Protein AF-A0A1J5LX38-F1 (afdb_monomer_lite)

Sequence (121 aa):
MYSKDFERETVTTGDAALQQTAWSSASDQDRMDTEMAIQLRILLTPQFKKAKTWSELRSGLQVAGFYMKRSKGHMHIYDSASHVQICNCAFLGFPSKDLEERFKRVLPVRKPVRQLGGVQH

Foldseek 3Di:
DDDPDDPPPPPCPDDDPQPDDPQNVCLVVVNCDPVNLVVVLVLLVVLLVPDQAPVSSQVSQVVSQWGWDDDPNFIFIAGNRRRDTRGTVVSSVRGPVNVVVSNVVPDDPPPPPPPPDDDDD

pLDDT: mean 79.56, std 18.78, range [38.69, 97.19]

Secondary structure (DSSP, 8-state):
--------------S------HHHHHHHTT---HHHHHHHHHHHHHHHHH-SSHHHHHHHHHHTTEEEEEETTEEEEEETTT--EEEETTTTT--HHHHHHHHHTS---------------

Radius of gyration: 22.51 Å; chains: 1; bounding box: 96×33×46 Å

Structure (mmCIF, N/CA/C/O backbone):
data_AF-A0A1J5LX38-F1
#
_entry.id   AF-A0A1J5LX38-F1
#
loop_
_atom_site.group_PDB
_atom_site.id
_atom_site.type_symbol
_atom_site.label_atom_id
_atom_site.label_alt_id
_atom_site.label_comp_id
_atom_site.label_asym_id
_atom_site.label_entity_id
_atom_site.label_seq_id
_atom_site.pdbx_PDB_ins_code
_atom_site.Cartn_x
_atom_site.Cartn_y
_atom_site.Cartn_z
_atom_site.occupancy
_atom_site.B_iso_or_equiv
_atom_site.auth_seq_id
_atom_site.auth_comp_id
_atom_site.auth_asym_id
_atom_site.auth_atom_id
_atom_site.pdbx_PDB_model_num
ATOM 1 N N . MET A 1 1 ? 40.319 -24.881 -30.173 1.00 42.03 1 MET A N 1
ATOM 2 C CA . MET A 1 1 ? 39.650 -24.945 -28.858 1.00 42.03 1 MET A CA 1
ATOM 3 C C . MET A 1 1 ? 38.664 -23.795 -28.806 1.00 42.03 1 MET A C 1
ATOM 5 O O . MET A 1 1 ? 39.103 -22.656 -28.765 1.00 42.03 1 MET A O 1
ATOM 9 N N . TYR A 1 2 ? 37.371 -24.074 -28.953 1.00 40.81 2 TYR A N 1
ATOM 10 C CA . TYR A 1 2 ? 36.313 -23.060 -28.961 1.00 40.81 2 TYR A CA 1
ATOM 11 C C . TYR A 1 2 ? 35.513 -23.263 -27.671 1.00 40.81 2 TYR A C 1
ATOM 13 O O . TYR A 1 2 ? 34.886 -24.310 -27.516 1.00 40.81 2 TYR A O 1
ATOM 21 N N . SER A 1 3 ? 35.628 -22.333 -26.717 1.00 45.84 3 SER A N 1
ATOM 22 C CA . SER A 1 3 ? 34.859 -22.368 -25.468 1.00 45.84 3 SER A CA 1
ATOM 23 C C . SER A 1 3 ? 33.382 -22.225 -25.793 1.00 45.84 3 SER A C 1
ATOM 25 O O . SER A 1 3 ? 32.960 -21.228 -26.375 1.00 45.84 3 SER A O 1
ATOM 27 N N . LYS A 1 4 ? 32.617 -23.247 -25.425 1.00 52.28 4 LYS A N 1
ATOM 28 C CA . LYS A 1 4 ? 31.189 -23.369 -25.677 1.00 52.28 4 LYS A CA 1
ATOM 29 C C . LYS A 1 4 ? 30.464 -23.355 -24.338 1.00 52.28 4 LYS A C 1
ATOM 31 O O . LYS A 1 4 ? 29.811 -24.324 -24.006 1.00 52.28 4 LYS A O 1
ATOM 36 N N . ASP A 1 5 ? 30.613 -22.286 -23.560 1.00 53.22 5 ASP A N 1
ATOM 37 C CA . ASP A 1 5 ? 30.012 -22.210 -22.224 1.00 53.22 5 ASP A CA 1
ATOM 38 C C . ASP A 1 5 ? 29.726 -20.757 -21.822 1.00 53.22 5 ASP A C 1
ATOM 40 O O . ASP A 1 5 ? 30.414 -20.212 -20.966 1.00 53.22 5 ASP A O 1
ATOM 44 N N . PHE A 1 6 ? 28.732 -20.108 -22.440 1.00 44.53 6 PHE A N 1
ATOM 45 C CA . PHE A 1 6 ? 27.907 -19.114 -21.729 1.00 44.53 6 PHE A CA 1
ATOM 46 C C . PHE A 1 6 ? 26.618 -18.746 -22.480 1.00 44.53 6 PHE A C 1
A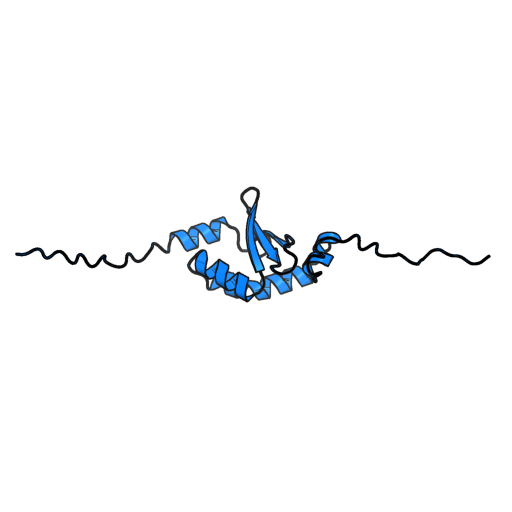TOM 48 O O . PHE A 1 6 ? 26.264 -17.576 -22.595 1.00 44.53 6 PHE A O 1
ATOM 55 N N . GLU A 1 7 ? 25.869 -19.726 -22.976 1.00 45.56 7 GLU A N 1
ATOM 56 C CA . GLU A 1 7 ? 24.435 -19.499 -23.157 1.00 45.56 7 GLU A CA 1
ATOM 57 C C . GLU A 1 7 ? 23.763 -20.034 -21.899 1.00 45.56 7 GLU A C 1
ATOM 59 O O . GLU A 1 7 ? 23.497 -21.224 -21.757 1.00 45.56 7 GLU A O 1
ATOM 64 N N . ARG A 1 8 ? 23.576 -19.145 -20.913 1.00 44.16 8 ARG A N 1
ATOM 65 C CA . ARG A 1 8 ? 22.678 -19.403 -19.786 1.00 44.16 8 ARG A CA 1
ATOM 66 C C . ARG A 1 8 ? 21.264 -19.400 -20.355 1.00 44.16 8 ARG A C 1
ATOM 68 O O . ARG A 1 8 ? 20.575 -18.386 -20.345 1.00 44.16 8 ARG A O 1
ATOM 75 N N . GLU A 1 9 ? 20.891 -20.547 -20.897 1.00 40.81 9 GLU A N 1
ATOM 76 C CA . GLU A 1 9 ? 19.559 -20.880 -21.359 1.00 40.81 9 GLU A CA 1
ATOM 77 C C . GLU A 1 9 ? 18.624 -20.775 -20.148 1.00 40.81 9 GLU A C 1
ATOM 79 O O . GLU A 1 9 ? 18.688 -21.561 -19.198 1.00 40.81 9 GLU A O 1
ATOM 84 N N . THR A 1 10 ? 17.808 -19.723 -20.109 1.00 45.91 10 THR A N 1
ATOM 85 C CA . THR A 1 10 ? 16.723 -19.615 -19.139 1.00 45.91 10 THR A CA 1
ATOM 86 C C . THR A 1 10 ? 15.672 -20.632 -19.548 1.00 45.91 10 THR A C 1
ATOM 88 O O . THR A 1 10 ? 14.822 -20.350 -20.389 1.00 45.91 10 THR A O 1
ATOM 91 N N . VAL A 1 11 ? 15.775 -21.832 -18.983 1.00 44.38 11 VAL A N 1
ATOM 92 C CA . VAL A 1 11 ? 14.780 -22.895 -19.111 1.00 44.38 11 VAL A CA 1
ATOM 93 C C . VAL A 1 11 ? 13.464 -22.388 -18.521 1.00 44.38 11 VAL A C 1
ATOM 95 O O . VAL A 1 11 ? 13.222 -22.461 -17.318 1.00 44.38 11 VAL A O 1
ATOM 98 N N . THR A 1 12 ? 12.610 -21.833 -19.373 1.00 53.09 12 THR A N 1
ATOM 99 C CA . THR A 1 12 ? 11.209 -21.544 -19.078 1.00 53.09 12 THR A CA 1
ATOM 100 C C . THR A 1 12 ? 10.404 -22.826 -19.260 1.00 53.09 12 THR A C 1
ATOM 102 O O . THR A 1 12 ? 9.723 -23.032 -20.262 1.00 53.09 12 THR A O 1
ATOM 105 N N . THR A 1 13 ? 10.486 -23.715 -18.269 1.00 52.31 13 THR A N 1
ATOM 106 C CA . THR A 1 13 ? 9.520 -24.810 -18.120 1.00 52.31 13 THR A CA 1
ATOM 107 C C . THR A 1 13 ? 8.173 -24.200 -17.744 1.00 52.31 13 THR A C 1
ATOM 109 O O . THR A 1 13 ? 8.021 -23.616 -16.671 1.00 52.31 13 THR A O 1
ATOM 112 N N . GLY A 1 14 ? 7.222 -24.279 -18.673 1.00 53.06 14 GLY A N 1
ATOM 113 C CA . GLY A 1 14 ? 5.878 -23.733 -18.537 1.00 53.06 14 GLY A CA 1
ATOM 114 C C . GLY A 1 14 ? 5.020 -24.468 -17.509 1.00 53.06 14 GLY A C 1
ATOM 115 O O . GLY A 1 14 ? 5.046 -25.690 -17.432 1.00 53.06 14 GLY A O 1
ATOM 116 N N . ASP A 1 15 ? 4.277 -23.696 -16.719 1.00 38.69 15 ASP A N 1
ATOM 117 C CA . ASP A 1 15 ? 2.809 -23.617 -16.715 1.00 38.69 15 ASP A CA 1
ATOM 118 C C . ASP A 1 15 ? 2.457 -22.432 -15.786 1.00 38.69 15 ASP A C 1
ATOM 120 O O . ASP A 1 15 ? 2.881 -22.405 -14.634 1.00 38.69 15 ASP A O 1
ATOM 124 N N . ALA A 1 16 ? 1.805 -21.388 -16.312 1.00 45.50 16 ALA A N 1
ATOM 125 C CA . ALA A 1 16 ? 1.622 -20.065 -15.684 1.00 45.50 16 ALA A CA 1
ATOM 126 C C . ALA A 1 16 ? 2.926 -19.294 -15.372 1.00 45.50 16 ALA A C 1
ATOM 128 O O . ALA A 1 16 ? 3.362 -19.188 -14.226 1.00 45.50 16 ALA A O 1
ATOM 129 N N . ALA A 1 17 ? 3.522 -18.659 -16.389 1.00 51.09 17 ALA A N 1
ATOM 130 C CA . ALA A 1 17 ? 4.493 -17.593 -16.151 1.00 51.09 17 ALA A CA 1
ATOM 131 C C . ALA A 1 17 ? 3.784 -16.441 -15.415 1.00 51.09 17 ALA A C 1
ATOM 133 O O . ALA A 1 17 ? 3.156 -15.589 -16.047 1.00 51.09 17 ALA A O 1
ATOM 134 N N . LEU A 1 18 ? 3.828 -16.451 -14.075 1.00 56.19 18 LEU A N 1
ATOM 135 C CA . LEU A 1 18 ? 3.488 -15.298 -13.242 1.00 56.19 18 LEU A CA 1
ATOM 136 C C . LEU A 1 18 ? 4.146 -14.079 -13.884 1.00 56.19 18 LEU A C 1
ATOM 138 O O . LEU A 1 18 ? 5.333 -14.132 -14.215 1.00 56.19 18 LEU A O 1
ATOM 142 N N . GLN A 1 19 ? 3.366 -13.026 -14.139 1.00 68.62 19 GLN A N 1
ATOM 143 C CA . GLN A 1 19 ? 3.873 -11.847 -14.833 1.00 68.62 19 GLN A CA 1
ATOM 144 C C . GLN A 1 19 ? 5.113 -11.350 -14.093 1.00 68.62 19 GLN A C 1
ATOM 146 O O . GLN A 1 19 ? 5.015 -10.942 -12.937 1.00 68.62 19 GLN A O 1
ATOM 151 N N . GLN A 1 20 ? 6.279 -11.441 -14.734 1.00 73.19 20 GLN A N 1
ATOM 152 C CA . GLN A 1 20 ? 7.523 -11.002 -14.120 1.00 73.19 20 GLN A CA 1
ATOM 153 C C . GLN A 1 20 ? 7.454 -9.484 -13.938 1.00 73.19 20 GLN A C 1
ATOM 155 O O . GLN A 1 20 ? 7.401 -8.731 -14.909 1.00 73.19 20 GLN A O 1
ATOM 160 N N . THR A 1 21 ? 7.427 -9.035 -12.688 1.00 83.88 21 THR A N 1
ATOM 161 C CA . THR A 1 21 ? 7.490 -7.622 -12.316 1.00 83.88 21 THR A CA 1
ATOM 162 C C . THR A 1 21 ? 8.833 -7.315 -11.664 1.00 83.88 21 THR A C 1
ATOM 164 O O . THR A 1 21 ? 9.597 -8.211 -11.300 1.00 83.88 21 THR A O 1
ATOM 167 N N . ALA A 1 22 ? 9.136 -6.030 -11.462 1.00 82.44 22 ALA A N 1
ATOM 168 C CA . ALA A 1 22 ? 10.295 -5.641 -10.658 1.00 82.44 22 ALA A CA 1
ATOM 169 C C . ALA A 1 22 ? 10.268 -6.301 -9.261 1.00 82.44 22 ALA A C 1
ATOM 171 O O . ALA A 1 22 ? 11.317 -6.655 -8.727 1.00 82.44 22 ALA A O 1
ATOM 172 N N . TRP A 1 23 ? 9.072 -6.538 -8.707 1.00 87.06 23 TRP A N 1
ATOM 173 C CA . TRP A 1 23 ? 8.885 -7.207 -7.421 1.00 87.06 23 TRP A CA 1
ATOM 174 C C . TRP A 1 23 ? 9.193 -8.701 -7.475 1.00 87.06 23 TRP A C 1
ATOM 176 O O . TRP A 1 23 ? 9.824 -9.200 -6.546 1.00 87.06 23 TRP A O 1
ATOM 186 N N . SER A 1 24 ? 8.799 -9.412 -8.539 1.00 79.75 24 SER A N 1
ATOM 187 C CA . SER A 1 24 ? 9.123 -10.839 -8.664 1.00 79.75 24 SER A CA 1
ATOM 188 C C . SER A 1 24 ? 10.623 -11.056 -8.808 1.00 79.75 24 SER A C 1
ATOM 190 O O . SER A 1 24 ? 11.198 -11.856 -8.080 1.00 79.75 24 SER A O 1
ATOM 192 N N . SER A 1 25 ? 11.281 -10.257 -9.650 1.00 79.69 25 SER A N 1
ATOM 193 C CA . SER A 1 25 ? 12.732 -10.326 -9.835 1.00 79.69 25 SER A CA 1
ATOM 194 C C . SER A 1 25 ? 13.500 -9.974 -8.557 1.00 79.69 25 SER A C 1
ATOM 196 O O . SER A 1 25 ? 14.500 -10.618 -8.247 1.00 79.69 25 SER A O 1
ATOM 198 N N . ALA A 1 26 ? 13.037 -8.974 -7.796 1.00 79.62 26 ALA A N 1
ATOM 199 C CA . ALA A 1 26 ? 13.648 -8.611 -6.518 1.00 79.62 26 ALA A CA 1
ATOM 200 C C . ALA A 1 26 ? 13.437 -9.690 -5.444 1.00 79.62 26 ALA A C 1
ATOM 202 O O . ALA A 1 26 ? 14.363 -9.973 -4.688 1.00 79.62 26 ALA A O 1
ATOM 203 N N . SER A 1 27 ? 12.255 -10.312 -5.394 1.00 80.00 27 SER A N 1
ATOM 204 C CA . SER A 1 27 ? 11.949 -11.407 -4.465 1.00 80.00 27 SER A CA 1
ATOM 205 C C . SER A 1 27 ? 12.790 -12.651 -4.756 1.00 80.00 27 SER A C 1
ATOM 207 O O . SER A 1 27 ? 13.374 -13.211 -3.833 1.00 80.00 27 SER A O 1
ATOM 209 N N . ASP A 1 28 ? 12.889 -13.070 -6.020 1.00 71.12 28 ASP A N 1
ATOM 210 C CA . ASP A 1 28 ? 13.639 -14.273 -6.418 1.00 71.12 28 ASP A CA 1
ATOM 211 C C . ASP A 1 28 ? 15.141 -14.151 -6.130 1.00 71.12 28 ASP A C 1
ATOM 213 O O . ASP A 1 28 ? 15.824 -15.145 -5.883 1.00 7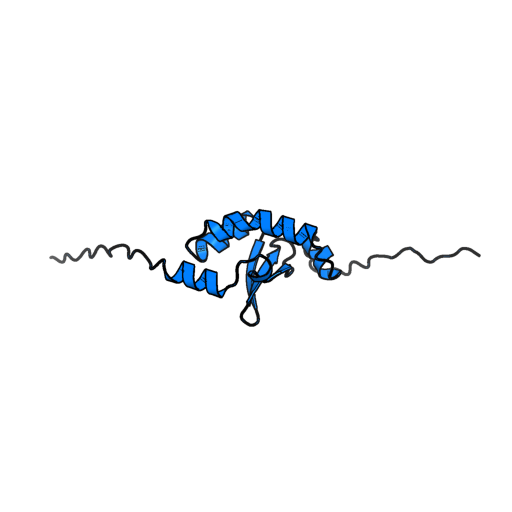1.12 28 ASP A O 1
ATOM 217 N N . GLN A 1 29 ? 15.664 -12.925 -6.158 1.00 72.19 29 GLN A N 1
ATOM 218 C CA . GLN A 1 29 ? 17.075 -12.638 -5.906 1.00 72.19 29 GLN A CA 1
ATOM 219 C C . GLN A 1 29 ? 17.363 -12.234 -4.450 1.00 72.19 29 GLN A C 1
ATOM 221 O O . GLN A 1 29 ? 18.526 -11.995 -4.132 1.00 72.19 29 GLN A O 1
ATOM 226 N N . ASP A 1 30 ? 16.340 -12.135 -3.590 1.00 73.62 30 ASP A N 1
ATOM 227 C CA . ASP A 1 30 ? 16.421 -11.560 -2.234 1.00 73.62 30 ASP A CA 1
ATOM 228 C C . ASP A 1 30 ? 17.063 -10.151 -2.218 1.00 73.62 30 ASP A C 1
ATOM 230 O O . ASP A 1 30 ? 17.905 -9.812 -1.389 1.00 73.62 30 ASP A O 1
ATOM 234 N N . ARG A 1 31 ? 16.704 -9.317 -3.206 1.00 76.69 31 ARG A N 1
ATOM 235 C CA . ARG A 1 31 ? 17.323 -8.009 -3.502 1.00 76.69 31 ARG A CA 1
ATOM 236 C C . ARG A 1 31 ? 16.404 -6.818 -3.260 1.00 76.69 31 ARG A C 1
ATOM 238 O O . ARG A 1 31 ? 16.444 -5.849 -4.013 1.00 76.69 31 ARG A O 1
ATOM 245 N N . MET A 1 32 ? 15.562 -6.848 -2.234 1.00 80.62 32 MET A N 1
ATOM 246 C CA . MET A 1 32 ? 14.812 -5.638 -1.892 1.00 80.62 32 MET A CA 1
ATOM 247 C C . MET A 1 32 ? 15.776 -4.572 -1.346 1.00 80.62 32 MET A C 1
ATOM 249 O O . MET A 1 32 ? 16.143 -4.599 -0.173 1.00 80.62 32 MET A O 1
ATOM 253 N N . ASP A 1 33 ? 16.209 -3.650 -2.207 1.00 83.94 33 ASP A N 1
ATOM 254 C CA . ASP A 1 33 ? 17.124 -2.580 -1.822 1.00 83.94 33 ASP A CA 1
ATOM 255 C C . ASP A 1 33 ? 16.404 -1.406 -1.131 1.00 83.94 33 ASP A C 1
ATOM 257 O O . ASP A 1 33 ? 15.172 -1.278 -1.119 1.00 83.94 33 ASP A O 1
ATOM 261 N N . THR A 1 34 ? 17.202 -0.537 -0.508 1.00 86.12 34 THR A N 1
ATOM 262 C CA . THR A 1 34 ? 16.711 0.630 0.232 1.00 86.12 34 THR A CA 1
ATOM 263 C C . THR A 1 34 ? 15.941 1.606 -0.661 1.00 86.12 34 THR A C 1
ATOM 265 O O . THR A 1 34 ? 14.975 2.213 -0.197 1.00 86.12 34 THR A O 1
ATOM 268 N N . GLU A 1 35 ? 16.328 1.766 -1.929 1.00 91.19 35 GLU A N 1
ATOM 269 C CA . GLU A 1 35 ? 15.659 2.676 -2.860 1.00 91.19 35 GLU A CA 1
ATOM 270 C C . GLU A 1 35 ? 14.261 2.156 -3.209 1.00 91.19 35 GLU A C 1
ATOM 272 O O . GLU A 1 35 ? 13.280 2.890 -3.061 1.00 91.19 35 GLU A O 1
ATOM 277 N N . MET A 1 36 ? 14.139 0.870 -3.551 1.00 91.25 36 MET A N 1
ATOM 278 C CA . MET A 1 36 ? 12.859 0.203 -3.798 1.00 91.25 36 MET A CA 1
ATOM 279 C C . MET A 1 36 ? 11.936 0.288 -2.579 1.00 91.25 36 MET A C 1
ATOM 281 O O . MET A 1 36 ? 10.742 0.578 -2.707 1.00 91.25 36 MET A O 1
ATOM 285 N N . ALA A 1 37 ? 12.480 0.082 -1.376 1.00 90.44 37 ALA A N 1
ATOM 286 C CA . ALA A 1 37 ? 11.729 0.217 -0.133 1.00 90.44 37 ALA A CA 1
ATOM 287 C C . ALA A 1 37 ? 11.204 1.649 0.080 1.00 90.44 37 ALA A C 1
ATOM 289 O O . ALA A 1 37 ? 10.044 1.838 0.463 1.00 90.44 37 ALA A O 1
ATOM 290 N N . ILE A 1 38 ? 12.032 2.664 -0.187 1.00 92.62 38 ILE A N 1
ATOM 291 C CA . ILE A 1 38 ? 11.646 4.077 -0.087 1.00 92.62 38 ILE A CA 1
ATOM 292 C C . ILE A 1 38 ? 10.565 4.413 -1.117 1.00 92.62 38 ILE A C 1
ATOM 294 O O . ILE A 1 38 ? 9.548 5.005 -0.750 1.00 92.62 38 ILE A O 1
ATOM 298 N N . GLN A 1 39 ? 10.738 4.003 -2.375 1.00 94.00 39 GLN A N 1
ATOM 299 C CA . GLN A 1 39 ? 9.761 4.231 -3.441 1.00 94.00 39 GLN A CA 1
ATOM 300 C C . GLN A 1 39 ? 8.408 3.594 -3.104 1.00 94.00 39 GLN A C 1
ATOM 302 O O . GLN A 1 39 ? 7.372 4.263 -3.174 1.00 94.00 39 GLN A O 1
ATOM 307 N N . LEU A 1 40 ? 8.408 2.342 -2.634 1.00 94.75 40 LEU A N 1
ATOM 308 C CA . LEU A 1 40 ? 7.195 1.657 -2.185 1.00 94.75 40 LEU A CA 1
ATOM 309 C C . LEU A 1 40 ? 6.524 2.400 -1.029 1.00 94.75 40 LEU A C 1
ATOM 311 O O . LEU A 1 40 ? 5.307 2.603 -1.023 1.00 94.75 40 LEU A O 1
ATOM 315 N N . ARG A 1 41 ? 7.312 2.844 -0.045 1.00 95.50 41 ARG A N 1
ATOM 316 C CA . ARG A 1 41 ? 6.792 3.597 1.097 1.00 95.50 41 ARG A CA 1
ATOM 317 C C . ARG A 1 41 ? 6.154 4.909 0.656 1.00 95.50 41 ARG A C 1
ATOM 319 O O . ARG A 1 41 ? 5.064 5.222 1.137 1.00 95.50 41 ARG A O 1
ATOM 326 N N . ILE A 1 42 ? 6.790 5.660 -0.241 1.00 96.19 42 ILE A N 1
ATOM 327 C CA . ILE A 1 42 ? 6.246 6.908 -0.797 1.00 96.19 42 ILE A CA 1
ATOM 328 C C . ILE A 1 42 ? 4.909 6.632 -1.490 1.00 96.19 42 ILE A C 1
ATOM 330 O O . ILE A 1 42 ? 3.923 7.311 -1.200 1.00 96.19 42 ILE A O 1
ATOM 334 N N . LEU A 1 43 ? 4.855 5.598 -2.334 1.00 95.88 43 LEU A N 1
ATOM 335 C CA . LEU A 1 43 ? 3.665 5.233 -3.100 1.00 95.88 43 LEU A CA 1
ATOM 336 C C . LEU A 1 43 ? 2.484 4.824 -2.206 1.00 95.88 43 LEU A C 1
ATOM 338 O O . LEU A 1 43 ? 1.349 5.243 -2.439 1.00 95.88 43 LEU A O 1
ATOM 342 N N . LEU A 1 44 ? 2.735 4.022 -1.167 1.00 96.56 44 LEU A N 1
ATOM 343 C CA . LEU A 1 44 ? 1.666 3.444 -0.345 1.00 96.56 44 LEU A CA 1
ATOM 344 C C . LEU A 1 44 ? 1.259 4.313 0.847 1.00 96.56 44 LEU A C 1
ATOM 346 O O . LEU A 1 44 ? 0.125 4.207 1.323 1.00 96.56 44 LEU A O 1
ATOM 350 N N . THR A 1 45 ? 2.132 5.208 1.320 1.00 97.19 45 THR A N 1
ATOM 351 C CA . THR A 1 45 ? 1.855 6.082 2.475 1.00 97.19 45 THR A CA 1
ATOM 352 C C . THR A 1 45 ? 0.512 6.822 2.378 1.00 97.19 45 THR A C 1
ATOM 354 O O . THR A 1 45 ? -0.214 6.840 3.378 1.00 97.19 45 THR A O 1
ATOM 357 N N . PRO A 1 46 ? 0.114 7.408 1.230 1.00 96.81 46 PRO A N 1
ATOM 358 C CA . PRO A 1 46 ? -1.189 8.053 1.097 1.00 96.81 46 PRO A CA 1
ATOM 359 C C . PRO A 1 46 ? -2.361 7.106 1.372 1.00 96.81 46 PRO A C 1
ATOM 361 O O . PRO A 1 46 ? -3.305 7.512 2.050 1.00 96.81 46 PRO A O 1
ATOM 364 N N . GLN A 1 47 ? -2.291 5.853 0.911 1.00 97.12 47 GLN A N 1
ATOM 365 C CA . GLN A 1 47 ? -3.351 4.859 1.118 1.00 97.12 47 GLN A CA 1
ATOM 366 C C . GLN A 1 47 ? -3.457 4.486 2.600 1.00 97.12 47 GLN A C 1
ATOM 368 O O . GLN A 1 47 ? -4.540 4.515 3.185 1.00 97.12 47 GLN A O 1
ATOM 373 N N . PHE A 1 48 ? -2.312 4.254 3.249 1.00 96.06 48 PHE A N 1
ATOM 374 C CA . PHE A 1 48 ? -2.255 3.958 4.679 1.00 96.06 48 PHE A CA 1
ATOM 375 C C . PHE A 1 48 ? -2.687 5.121 5.570 1.00 96.06 48 PHE A C 1
ATOM 377 O O . PHE A 1 48 ? -3.266 4.881 6.628 1.00 96.06 48 PHE A O 1
ATOM 384 N N . LYS A 1 49 ? -2.413 6.376 5.195 1.00 95.62 49 LYS A N 1
ATOM 385 C CA . LYS A 1 49 ? -2.797 7.553 5.993 1.00 95.62 49 LYS A CA 1
ATOM 386 C C . LYS A 1 49 ? -4.262 7.946 5.808 1.00 95.62 49 LYS A C 1
ATOM 388 O O . LYS A 1 49 ? -4.895 8.337 6.783 1.00 95.62 49 LYS A O 1
ATOM 393 N N . LYS A 1 50 ? -4.797 7.850 4.587 1.00 94.75 50 LYS A N 1
ATOM 394 C CA . LYS A 1 50 ? -6.165 8.295 4.266 1.00 94.75 50 LYS A CA 1
ATOM 395 C C . LYS A 1 50 ? -7.239 7.290 4.674 1.00 94.75 50 LYS A C 1
ATOM 397 O O . LYS A 1 50 ? -8.332 7.714 5.040 1.00 94.75 50 LYS A O 1
ATOM 402 N N . ALA A 1 51 ? -6.941 5.991 4.625 1.00 95.44 51 ALA A N 1
ATOM 403 C CA . ALA A 1 51 ? -7.920 4.961 4.948 1.00 95.44 51 ALA A CA 1
ATOM 404 C C . ALA A 1 51 ? -8.409 5.065 6.402 1.00 95.44 51 ALA A C 1
ATOM 406 O O . ALA A 1 51 ? -7.621 5.216 7.342 1.00 95.44 51 ALA A O 1
ATOM 407 N N . LYS A 1 52 ? -9.721 4.937 6.588 1.00 92.94 52 LYS A N 1
ATOM 408 C CA . LYS A 1 52 ? -10.411 4.887 7.884 1.00 92.94 52 LYS A CA 1
ATOM 409 C C . LYS A 1 52 ? -10.904 3.486 8.219 1.00 92.94 52 LYS A C 1
ATOM 411 O O . LYS A 1 52 ? -11.185 3.196 9.378 1.00 92.94 52 LYS A O 1
ATOM 416 N N . THR A 1 53 ? -10.996 2.615 7.218 1.00 93.94 53 THR A N 1
ATOM 417 C CA . THR A 1 53 ? -11.432 1.227 7.375 1.00 93.94 53 THR A CA 1
ATOM 418 C C . THR A 1 53 ? -10.511 0.267 6.627 1.00 93.94 53 THR A C 1
ATOM 420 O O . THR A 1 53 ? -9.816 0.643 5.680 1.00 93.94 53 THR A O 1
ATOM 423 N N . TRP A 1 54 ? -10.563 -1.015 6.999 1.00 93.44 54 TRP A N 1
ATOM 424 C CA . TRP A 1 54 ? -9.880 -2.082 6.261 1.00 93.44 54 TRP A CA 1
ATOM 425 C C . TRP A 1 54 ? -10.311 -2.168 4.795 1.00 93.44 54 TRP A C 1
ATOM 427 O O . TRP A 1 54 ? -9.495 -2.515 3.944 1.00 93.44 54 TRP A O 1
ATOM 437 N N . SER A 1 55 ? -11.584 -1.878 4.504 1.00 93.75 55 SER A N 1
ATOM 438 C CA . SER A 1 55 ? -12.108 -1.918 3.138 1.00 93.75 55 SER A CA 1
ATOM 439 C C . SER A 1 55 ? -11.498 -0.811 2.287 1.00 93.75 55 SER A C 1
ATOM 441 O O . SER A 1 55 ? -10.998 -1.094 1.206 1.00 93.75 55 SER A O 1
ATOM 443 N N . GLU A 1 56 ? -11.466 0.421 2.803 1.00 95.44 56 GLU A N 1
ATOM 444 C CA . GLU A 1 56 ? -10.840 1.556 2.117 1.00 95.44 56 GLU A CA 1
ATOM 445 C C . GLU A 1 56 ? -9.349 1.319 1.876 1.00 95.44 56 GLU A C 1
ATOM 447 O O . GLU A 1 56 ? -8.865 1.563 0.774 1.00 95.44 56 GLU A O 1
ATOM 452 N N . LEU A 1 57 ? -8.629 0.792 2.876 1.00 96.69 57 LEU A N 1
ATOM 453 C CA . LEU A 1 57 ? -7.212 0.470 2.714 1.00 96.69 57 LEU A CA 1
ATOM 454 C C . LEU A 1 57 ? -7.009 -0.581 1.620 1.00 96.69 57 LEU A C 1
ATOM 456 O O . LEU A 1 57 ? -6.142 -0.418 0.769 1.00 96.69 57 LEU A O 1
ATOM 460 N N . ARG A 1 58 ? -7.822 -1.644 1.609 1.00 95.81 58 ARG A N 1
ATOM 461 C CA . ARG A 1 58 ? -7.727 -2.693 0.587 1.00 95.81 58 ARG A CA 1
ATOM 462 C C . ARG A 1 58 ? -7.990 -2.140 -0.812 1.00 95.81 58 ARG A C 1
ATOM 464 O O . ARG A 1 58 ? -7.204 -2.417 -1.708 1.00 95.81 58 ARG A O 1
ATOM 471 N N . SER A 1 59 ? -9.041 -1.341 -0.983 1.00 96.31 59 SER A N 1
ATOM 472 C CA . SER A 1 59 ? -9.358 -0.706 -2.266 1.00 96.31 59 SER A CA 1
ATOM 473 C C . SER A 1 59 ? -8.254 0.254 -2.717 1.00 96.31 59 SER A C 1
ATOM 475 O O . SER A 1 59 ? -7.857 0.220 -3.876 1.00 96.31 59 SER A O 1
ATOM 477 N N . GLY A 1 60 ? -7.704 1.064 -1.806 1.00 96.69 60 GLY A N 1
ATOM 478 C CA . GLY A 1 60 ? -6.598 1.974 -2.111 1.00 96.69 60 GLY A CA 1
ATOM 479 C C . GLY A 1 60 ? -5.317 1.250 -2.530 1.00 96.69 60 GLY A C 1
ATOM 480 O O . GLY A 1 60 ? -4.647 1.681 -3.465 1.00 96.69 60 GLY A O 1
ATOM 481 N N . LEU A 1 61 ? -4.995 0.126 -1.880 1.00 96.94 61 LEU A N 1
ATOM 482 C CA . LEU A 1 61 ? -3.872 -0.725 -2.281 1.00 96.94 61 LEU A CA 1
ATOM 483 C C . LEU A 1 61 ? -4.110 -1.356 -3.658 1.00 96.94 61 LEU A C 1
ATOM 485 O O . LEU A 1 61 ? -3.210 -1.310 -4.490 1.00 96.94 61 LEU A O 1
ATOM 489 N N . GLN A 1 62 ? -5.316 -1.870 -3.924 1.00 96.50 62 GLN A N 1
ATOM 490 C CA . GLN A 1 62 ? -5.653 -2.490 -5.212 1.00 96.50 62 GLN A CA 1
ATOM 491 C C . GLN A 1 62 ? -5.507 -1.508 -6.375 1.00 96.50 62 GLN A C 1
ATOM 493 O O . GLN A 1 62 ? -4.934 -1.860 -7.401 1.00 96.50 62 GLN A O 1
ATOM 498 N N . VAL A 1 63 ? -5.955 -0.261 -6.197 1.00 95.38 63 VAL A N 1
ATOM 499 C CA . VAL A 1 63 ? -5.761 0.812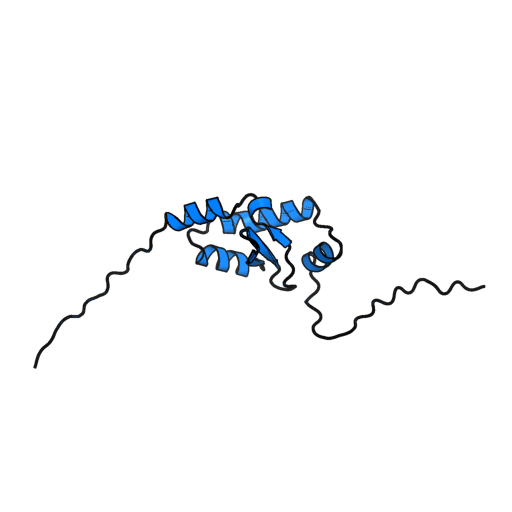 -7.189 1.00 95.38 63 VAL A CA 1
ATOM 500 C C . VAL A 1 63 ? -4.276 1.091 -7.435 1.00 95.38 63 VAL A C 1
ATOM 502 O O . VAL A 1 63 ? -3.890 1.4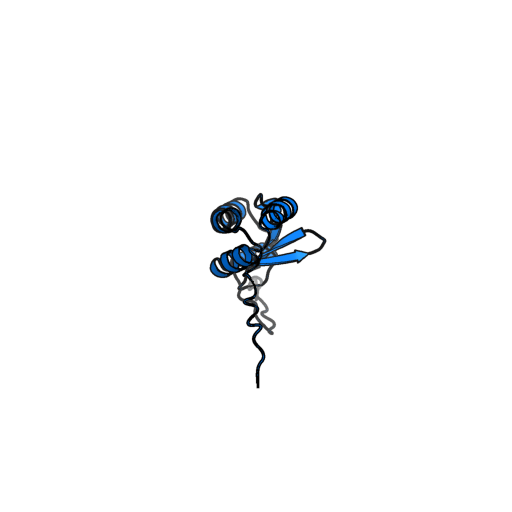06 -8.555 1.00 95.38 63 VAL A O 1
ATOM 505 N N . ALA A 1 64 ? -3.435 0.953 -6.408 1.00 93.88 64 ALA A N 1
ATOM 506 C CA . ALA A 1 64 ? -1.989 1.114 -6.523 1.00 93.88 64 ALA A CA 1
ATOM 507 C C . ALA A 1 64 ? -1.267 -0.134 -7.074 1.00 93.88 64 ALA A C 1
ATOM 509 O O . ALA A 1 64 ? -0.049 -0.096 -7.202 1.00 93.88 64 ALA A O 1
ATOM 510 N N . GLY A 1 65 ? -1.979 -1.223 -7.390 1.00 95.75 65 GLY A N 1
ATOM 511 C CA . GLY A 1 65 ? -1.386 -2.467 -7.888 1.00 95.75 65 GLY A CA 1
ATOM 512 C C . GLY A 1 65 ? -0.954 -3.448 -6.796 1.00 95.75 65 GLY A C 1
ATOM 513 O O . GLY A 1 65 ? -0.259 -4.418 -7.083 1.00 95.75 65 GLY A O 1
ATOM 514 N N . PHE A 1 66 ? -1.398 -3.275 -5.550 1.00 96.94 66 PHE A N 1
ATOM 515 C CA . PHE A 1 66 ? -1.002 -4.120 -4.419 1.00 96.94 66 PHE A CA 1
ATOM 516 C C . PHE A 1 66 ? -2.198 -4.707 -3.672 1.00 96.94 66 PHE A C 1
ATOM 518 O O . PHE A 1 66 ? -3.302 -4.165 -3.657 1.00 96.94 66 PHE A O 1
ATOM 525 N N . TYR A 1 67 ? -1.964 -5.792 -2.948 1.00 96.50 67 TYR A N 1
ATOM 526 C CA . TYR A 1 67 ? -2.902 -6.276 -1.943 1.00 96.50 67 TYR A CA 1
ATOM 527 C C . TYR A 1 67 ? -2.168 -6.664 -0.668 1.00 96.50 67 TYR A C 1
ATOM 529 O O . TYR A 1 67 ? -0.941 -6.643 -0.588 1.00 96.50 67 TYR A O 1
ATOM 537 N N . MET A 1 68 ? -2.937 -6.985 0.370 1.00 95.19 68 MET A N 1
ATOM 538 C CA . MET A 1 68 ? -2.384 -7.363 1.662 1.00 95.19 68 MET A CA 1
ATOM 539 C C . MET A 1 68 ? -3.053 -8.610 2.227 1.00 95.19 68 MET A C 1
ATOM 541 O O . MET A 1 68 ? -4.268 -8.789 2.100 1.00 95.19 68 MET A O 1
ATOM 545 N N . LYS A 1 69 ? -2.262 -9.457 2.888 1.00 94.25 69 LYS A N 1
ATOM 546 C CA . LYS A 1 69 ? -2.719 -10.700 3.524 1.00 94.25 69 LYS A CA 1
ATOM 547 C C . LYS A 1 69 ? -2.069 -10.860 4.897 1.00 94.25 69 LYS A C 1
ATOM 549 O O . LYS A 1 69 ? -0.930 -10.443 5.104 1.00 94.25 69 LYS A O 1
ATOM 554 N N . ARG A 1 70 ? -2.791 -11.482 5.838 1.00 92.31 70 ARG A N 1
ATOM 555 C CA . ARG A 1 70 ? -2.195 -11.935 7.103 1.00 92.31 70 ARG A CA 1
ATOM 556 C C . ARG A 1 70 ? -1.412 -13.222 6.887 1.00 92.31 70 ARG A C 1
ATOM 558 O O . ARG A 1 70 ? -1.962 -14.192 6.370 1.00 92.31 70 ARG A O 1
ATOM 565 N N . SER A 1 71 ? -0.175 -13.245 7.362 1.00 87.94 71 SER A N 1
ATOM 566 C CA . SER A 1 71 ? 0.663 -14.440 7.450 1.00 87.94 71 SER A CA 1
ATOM 567 C C . SER A 1 71 ? 1.418 -14.417 8.774 1.00 87.94 71 SER A C 1
ATOM 569 O O . SER A 1 71 ? 1.960 -13.382 9.151 1.00 87.94 71 SER A O 1
ATOM 571 N N . LYS A 1 72 ? 1.398 -15.528 9.523 1.00 85.44 72 LYS A N 1
ATOM 572 C CA . LY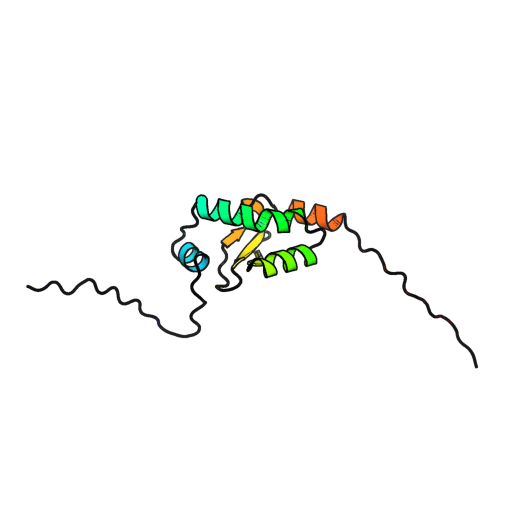S A 1 72 ? 2.091 -15.673 10.824 1.00 85.44 72 LYS A CA 1
ATOM 573 C C . LYS A 1 72 ? 1.860 -14.504 11.809 1.00 85.44 72 LYS A C 1
ATOM 575 O O . LYS A 1 72 ? 2.761 -14.114 12.536 1.00 85.44 72 LYS A O 1
ATOM 580 N N . GLY A 1 73 ? 0.659 -13.917 11.819 1.00 86.06 73 GLY A N 1
ATOM 581 C CA . GLY A 1 73 ? 0.308 -12.794 12.706 1.00 86.06 73 GLY A CA 1
ATOM 582 C C . GLY A 1 73 ? 0.717 -11.399 12.211 1.00 86.06 73 GLY A C 1
ATOM 583 O O . GLY A 1 73 ? 0.360 -10.404 12.840 1.00 86.06 73 GLY A O 1
ATOM 584 N N . HIS A 1 74 ? 1.382 -11.294 11.061 1.00 88.56 74 HIS A N 1
ATOM 585 C CA . HIS A 1 74 ? 1.781 -10.026 10.452 1.00 88.56 74 HIS A CA 1
ATOM 586 C C . HIS A 1 74 ? 0.970 -9.739 9.186 1.00 88.56 74 HIS A C 1
ATOM 588 O O . HIS A 1 74 ? 0.505 -10.653 8.504 1.00 88.56 74 HIS A O 1
ATOM 594 N N . MET A 1 75 ? 0.778 -8.456 8.874 1.00 93.69 75 MET A N 1
ATOM 595 C CA . MET A 1 75 ? 0.220 -8.026 7.592 1.00 93.69 75 MET A CA 1
ATOM 596 C C . MET A 1 75 ? 1.360 -7.865 6.594 1.00 93.69 75 MET A C 1
ATOM 598 O O . MET A 1 75 ? 2.315 -7.142 6.873 1.00 93.69 75 MET A O 1
ATOM 602 N N . HIS A 1 76 ? 1.249 -8.533 5.451 1.00 95.06 7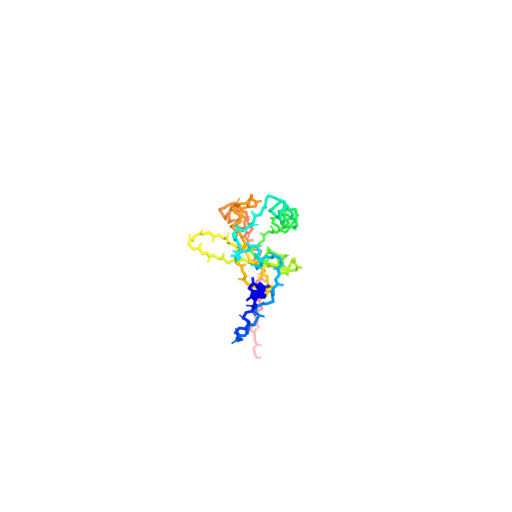6 HIS A N 1
ATOM 603 C CA . HIS A 1 76 ? 2.219 -8.473 4.363 1.00 95.06 76 HIS A CA 1
ATOM 604 C C . HIS A 1 76 ? 1.608 -7.832 3.125 1.00 95.06 76 HIS A C 1
ATOM 606 O O . HIS A 1 76 ? 0.422 -8.032 2.858 1.00 95.06 76 HIS A O 1
ATOM 612 N N . ILE A 1 77 ? 2.430 -7.082 2.394 1.00 95.50 77 ILE A N 1
ATOM 613 C CA . ILE A 1 77 ? 2.128 -6.512 1.084 1.00 95.50 77 ILE A CA 1
ATOM 614 C C . ILE A 1 77 ? 2.558 -7.491 0.001 1.00 95.50 77 ILE A C 1
ATOM 616 O O . ILE A 1 77 ? 3.627 -8.097 0.085 1.00 95.50 77 ILE A O 1
ATOM 620 N N . TYR A 1 78 ? 1.713 -7.605 -1.013 1.00 95.44 78 TYR A N 1
ATOM 621 C CA . TYR A 1 78 ? 1.930 -8.415 -2.193 1.00 95.44 78 TYR A CA 1
ATOM 622 C C . TYR A 1 78 ? 1.730 -7.568 -3.443 1.00 95.44 78 TYR A C 1
ATOM 624 O O . TYR A 1 78 ? 0.847 -6.704 -3.475 1.00 95.44 78 TYR A O 1
ATOM 632 N N . ASP A 1 79 ? 2.531 -7.847 -4.464 1.00 94.88 79 ASP A N 1
ATOM 633 C CA . ASP A 1 79 ? 2.311 -7.334 -5.813 1.00 94.88 79 ASP A CA 1
ATOM 634 C C . ASP A 1 79 ? 1.090 -8.025 -6.434 1.00 94.88 79 ASP A C 1
ATOM 636 O O . ASP A 1 79 ? 0.964 -9.247 -6.357 1.00 94.88 79 ASP A O 1
ATOM 640 N N . SER A 1 80 ? 0.171 -7.271 -7.038 1.00 94.25 80 SER A N 1
ATOM 641 C CA . SER A 1 80 ? -1.065 -7.858 -7.586 1.00 94.25 80 SER A CA 1
ATOM 642 C C . SER A 1 80 ? -0.849 -8.596 -8.901 1.00 94.25 80 SER A C 1
ATOM 644 O O . SER A 1 80 ? -1.664 -9.449 -9.229 1.00 94.25 80 SER A O 1
ATOM 646 N N . ALA A 1 81 ? 0.213 -8.271 -9.642 1.00 92.19 81 ALA A N 1
ATOM 647 C CA . ALA A 1 81 ? 0.504 -8.892 -10.931 1.00 92.19 81 ALA A CA 1
ATOM 648 C C . ALA A 1 81 ? 1.282 -10.208 -10.778 1.00 92.19 81 ALA A C 1
ATOM 650 O O . ALA A 1 81 ? 0.907 -11.223 -11.361 1.00 92.19 81 ALA A O 1
ATOM 651 N N . SER A 1 82 ? 2.342 -10.211 -9.964 1.00 90.38 82 SER A N 1
ATOM 652 C CA . SER A 1 82 ? 3.185 -11.397 -9.751 1.00 90.38 82 SER A CA 1
ATOM 653 C C . SER A 1 82 ? 2.818 -12.227 -8.517 1.00 90.38 82 SER A C 1
ATOM 655 O O . SER A 1 82 ? 3.342 -13.323 -8.338 1.00 90.38 82 SER A O 1
ATOM 657 N N . HIS A 1 83 ? 1.943 -11.719 -7.643 1.00 92.69 83 HIS A N 1
ATOM 658 C CA . HIS A 1 83 ? 1.550 -12.352 -6.376 1.00 92.69 83 HIS A CA 1
ATOM 659 C C . HIS A 1 83 ? 2.696 -12.629 -5.390 1.00 92.69 83 HIS A C 1
ATOM 661 O O . HIS A 1 83 ? 2.500 -13.342 -4.399 1.00 92.69 83 HIS A O 1
ATOM 667 N N . VAL A 1 84 ? 3.875 -12.039 -5.601 1.00 91.62 84 VAL A N 1
ATOM 668 C CA . VAL A 1 84 ? 5.009 -12.201 -4.687 1.00 91.62 84 VAL A CA 1
ATOM 669 C C . VAL A 1 84 ? 4.824 -11.381 -3.419 1.00 91.62 84 VAL A C 1
ATOM 671 O O . VAL A 1 84 ? 4.263 -10.281 -3.429 1.00 91.62 84 VAL A O 1
ATOM 674 N N . GLN A 1 85 ? 5.300 -11.928 -2.303 1.00 92.75 85 GLN A N 1
ATOM 675 C CA . GLN A 1 85 ? 5.341 -11.213 -1.036 1.00 92.75 85 GLN A CA 1
ATOM 676 C C . GLN A 1 85 ? 6.487 -10.203 -1.073 1.00 92.75 85 GLN A C 1
ATOM 678 O O . GLN A 1 85 ? 7.638 -10.595 -1.200 1.00 92.75 85 GLN A O 1
ATOM 683 N N . ILE A 1 86 ? 6.180 -8.922 -0.887 1.00 93.00 86 ILE A N 1
ATOM 684 C CA . ILE A 1 86 ? 7.187 -7.859 -0.933 1.00 93.00 86 ILE A CA 1
ATOM 685 C C . ILE A 1 86 ? 7.783 -7.643 0.458 1.00 93.00 86 ILE A C 1
ATOM 687 O O . ILE A 1 86 ? 8.943 -7.930 0.717 1.00 93.00 86 ILE A O 1
ATOM 691 N N . CYS A 1 87 ? 6.969 -7.164 1.399 1.00 91.81 87 CYS A N 1
ATOM 692 C CA . CYS A 1 87 ? 7.414 -6.874 2.759 1.00 91.81 87 CYS A CA 1
ATOM 693 C C . CYS A 1 87 ? 6.243 -6.930 3.744 1.00 91.81 87 CYS A C 1
ATOM 695 O O . CYS A 1 87 ? 5.075 -7.011 3.358 1.00 91.81 87 CYS A O 1
ATOM 697 N N . ASN A 1 88 ? 6.536 -6.867 5.042 1.00 92.25 88 ASN A N 1
ATOM 698 C CA . ASN A 1 88 ? 5.496 -6.649 6.047 1.00 92.25 88 ASN A CA 1
ATOM 699 C C . ASN A 1 88 ? 5.125 -5.152 6.138 1.00 92.25 88 ASN A C 1
ATOM 701 O O . ASN A 1 88 ? 5.937 -4.281 5.832 1.00 92.25 88 ASN A O 1
ATOM 705 N N . CYS A 1 89 ? 3.906 -4.823 6.573 1.00 93.38 89 CYS A N 1
ATOM 706 C CA . CYS A 1 89 ? 3.467 -3.425 6.684 1.00 93.38 89 CYS A CA 1
ATOM 707 C C . CYS A 1 89 ? 4.259 -2.629 7.739 1.00 93.38 89 CYS A C 1
ATOM 709 O O . CYS A 1 89 ? 4.418 -1.416 7.599 1.00 93.38 89 CYS A O 1
ATOM 711 N N . ALA A 1 90 ? 4.787 -3.290 8.778 1.00 93.06 90 ALA A N 1
ATOM 712 C CA . ALA A 1 90 ? 5.589 -2.633 9.812 1.00 93.06 90 ALA A CA 1
ATOM 713 C C . ALA A 1 90 ? 6.913 -2.081 9.255 1.00 93.06 90 ALA A C 1
ATOM 715 O O . ALA A 1 90 ? 7.329 -1.000 9.657 1.00 93.06 90 ALA A O 1
ATOM 716 N N . PHE A 1 91 ? 7.510 -2.754 8.267 1.00 90.88 91 PHE A N 1
ATOM 717 C CA . PHE A 1 91 ? 8.694 -2.298 7.535 1.00 90.88 91 PHE A CA 1
ATOM 718 C C . PHE A 1 91 ? 8.448 -0.967 6.805 1.00 90.88 91 PHE A C 1
ATOM 720 O O . PHE A 1 91 ? 9.324 -0.110 6.752 1.00 90.88 91 PHE A O 1
ATOM 727 N N . LEU A 1 92 ? 7.219 -0.732 6.333 1.00 92.31 92 LEU A N 1
ATOM 728 C CA . LEU A 1 92 ? 6.808 0.544 5.733 1.00 92.31 92 LEU A CA 1
ATOM 729 C C . LEU A 1 92 ? 6.427 1.613 6.777 1.00 92.31 92 LEU A C 1
ATOM 731 O O . LEU A 1 92 ? 6.065 2.736 6.416 1.00 92.31 92 LEU A O 1
ATOM 735 N N . GLY A 1 93 ? 6.511 1.289 8.071 1.00 93.81 93 GLY A N 1
ATOM 736 C CA . GLY A 1 93 ? 6.114 2.159 9.178 1.00 93.81 93 GLY A CA 1
ATOM 737 C C . GLY A 1 93 ? 4.624 2.101 9.525 1.00 93.81 93 GLY A C 1
ATOM 738 O O . GLY A 1 93 ? 4.122 3.022 10.161 1.00 93.81 93 GLY A O 1
ATOM 739 N N . PHE A 1 94 ? 3.911 1.049 9.108 1.00 94.31 94 PHE A N 1
ATOM 740 C CA . PHE A 1 94 ? 2.482 0.855 9.379 1.00 94.31 94 PHE A CA 1
ATOM 741 C C . PHE A 1 94 ? 2.233 -0.505 10.053 1.00 94.31 94 PHE A C 1
ATOM 743 O O . PHE A 1 94 ? 1.715 -1.430 9.419 1.00 94.31 94 PHE A O 1
ATOM 750 N N . PRO A 1 95 ? 2.631 -0.685 11.325 1.00 93.50 95 PRO A N 1
ATOM 751 C CA . PRO A 1 95 ? 2.437 -1.954 12.018 1.00 93.50 95 PRO A CA 1
ATOM 752 C C . PRO A 1 95 ? 0.944 -2.289 12.153 1.00 93.50 95 PRO A C 1
ATOM 754 O O . PRO A 1 95 ? 0.100 -1.414 12.351 1.00 93.50 95 PRO A O 1
ATOM 757 N N . SER A 1 96 ? 0.602 -3.582 12.068 1.00 91.25 96 SER A N 1
ATOM 758 C CA . SER A 1 96 ? -0.799 -4.033 12.066 1.00 91.25 96 SER A CA 1
ATOM 759 C C . SER A 1 96 ? -1.579 -3.571 13.301 1.00 91.25 96 SER A C 1
ATOM 761 O O . SER A 1 96 ? -2.764 -3.281 13.183 1.00 91.25 96 SER A O 1
ATOM 763 N N . LYS A 1 97 ? -0.922 -3.485 14.468 1.00 91.81 97 LYS A N 1
ATOM 764 C CA . LYS A 1 97 ? -1.544 -3.060 15.733 1.00 91.81 97 LYS A CA 1
ATOM 765 C C . LYS A 1 97 ? -2.091 -1.633 15.647 1.00 91.81 97 LYS A C 1
ATOM 767 O O . LYS A 1 97 ? -3.242 -1.411 16.010 1.00 91.81 97 LYS A O 1
ATOM 772 N N . ASP A 1 98 ? -1.317 -0.709 15.088 1.00 93.25 98 ASP A N 1
ATOM 773 C CA . ASP A 1 98 ? -1.714 0.694 14.942 1.00 93.25 98 ASP A CA 1
ATOM 774 C C . ASP A 1 98 ? -2.890 0.830 13.972 1.00 93.25 98 ASP A C 1
ATOM 776 O O . ASP A 1 98 ? -3.829 1.586 14.221 1.00 93.25 98 ASP A O 1
ATOM 780 N N . LEU A 1 99 ? -2.873 0.064 12.875 1.00 92.25 99 LEU A N 1
ATOM 781 C CA . LEU A 1 99 ? -3.981 0.019 11.917 1.00 92.25 99 LEU A CA 1
ATOM 782 C C . LEU A 1 99 ? -5.250 -0.550 12.558 1.00 92.25 99 LEU A C 1
ATOM 784 O O . LEU A 1 99 ? -6.333 0.005 12.381 1.00 92.25 99 LEU A O 1
ATOM 788 N N . GLU A 1 100 ? -5.124 -1.627 13.335 1.00 91.88 100 GLU A N 1
ATOM 789 C CA . GLU A 1 100 ? -6.238 -2.207 14.082 1.00 91.88 100 GLU A CA 1
ATOM 790 C C . GLU A 1 100 ? -6.823 -1.219 15.087 1.00 91.88 100 GLU A C 1
ATOM 792 O O . GLU A 1 100 ? -8.043 -1.084 15.153 1.00 91.88 100 GLU A O 1
ATOM 797 N N . GLU A 1 101 ? -5.990 -0.507 15.844 1.00 92.44 101 GLU A N 1
ATOM 798 C CA . GLU A 1 101 ? -6.460 0.505 16.787 1.00 92.44 101 GLU A CA 1
ATOM 799 C C . GLU A 1 101 ? -7.188 1.647 16.066 1.00 92.44 101 GLU A C 1
ATOM 801 O O . GLU A 1 101 ? -8.303 2.014 16.450 1.00 92.44 101 GLU A O 1
ATOM 806 N N . ARG A 1 102 ? -6.614 2.163 14.971 1.00 92.00 102 ARG A N 1
ATOM 807 C CA . ARG A 1 102 ? -7.228 3.234 14.174 1.00 92.00 102 ARG A CA 1
ATOM 808 C C . ARG A 1 102 ? -8.575 2.821 13.596 1.00 92.00 102 ARG A C 1
ATOM 810 O O . ARG A 1 102 ? -9.524 3.596 13.663 1.00 92.00 102 ARG A O 1
ATOM 817 N N . PHE A 1 103 ? -8.671 1.615 13.042 1.00 90.56 103 PHE A N 1
ATOM 818 C CA . PHE A 1 103 ? -9.896 1.146 12.395 1.00 90.56 103 PHE A CA 1
ATOM 819 C C . PHE A 1 103 ? -10.956 0.677 13.399 1.00 90.56 103 PHE A C 1
ATOM 821 O O . PHE A 1 103 ? -12.141 0.773 13.098 1.00 90.56 103 PHE A O 1
ATOM 828 N N . LYS A 1 104 ? -10.575 0.243 14.611 1.00 84.38 104 LYS A N 1
ATOM 829 C CA . LYS A 1 104 ? -11.524 -0.040 15.709 1.00 84.38 104 LYS A CA 1
ATOM 830 C C . LYS A 1 104 ? -12.218 1.219 16.230 1.00 84.38 104 LYS A C 1
ATOM 832 O O . LYS A 1 104 ? -13.377 1.142 16.626 1.00 84.38 104 LYS A O 1
ATOM 837 N N . ARG A 1 105 ? -11.542 2.376 16.216 1.00 63.56 105 ARG A N 1
ATOM 838 C CA . ARG A 1 105 ? -12.144 3.668 16.610 1.00 63.56 105 ARG A CA 1
ATOM 839 C C . ARG A 1 105 ? -13.253 4.123 15.653 1.00 63.56 105 ARG A C 1
ATOM 841 O O . ARG A 1 105 ? -14.091 4.934 16.033 1.00 63.56 105 ARG A O 1
ATOM 848 N N . VAL A 1 106 ? -13.292 3.582 14.437 1.00 60.09 106 VAL A N 1
ATOM 849 C CA . VAL A 1 106 ? -14.341 3.852 13.450 1.00 60.09 106 VAL A CA 1
ATOM 850 C C . VAL A 1 106 ? -15.434 2.790 13.600 1.00 60.09 106 VAL A C 1
ATOM 852 O O . VAL A 1 106 ? -15.536 1.849 12.817 1.00 60.09 106 VAL A O 1
ATOM 855 N N . LEU A 1 107 ? -16.238 2.906 14.660 1.00 56.53 107 LEU A N 1
ATOM 856 C CA . LEU A 1 107 ? -17.445 2.092 14.818 1.00 56.53 107 LEU A CA 1
ATOM 857 C C . LEU A 1 107 ? -18.411 2.341 13.642 1.00 56.53 107 LEU A C 1
ATOM 859 O O . LEU A 1 107 ? -18.485 3.462 13.130 1.00 56.53 107 LEU A O 1
ATOM 863 N N . PRO A 1 108 ? -19.174 1.322 13.207 1.00 53.41 108 PRO A N 1
ATOM 864 C CA . PRO A 1 108 ? -20.111 1.475 12.107 1.00 53.41 108 PRO A CA 1
ATOM 865 C C . PRO A 1 108 ? -21.194 2.487 12.484 1.00 53.41 108 PRO A C 1
ATOM 867 O O . PRO A 1 108 ? -21.895 2.315 13.484 1.00 53.41 108 PRO A O 1
ATOM 870 N N . VAL A 1 109 ? -21.382 3.509 11.644 1.00 58.03 109 VAL A N 1
ATOM 871 C CA . VAL A 1 109 ? -22.630 4.277 11.631 1.00 58.03 109 VAL A CA 1
ATOM 872 C C . VAL A 1 109 ? -23.726 3.273 11.293 1.00 58.03 109 VAL A C 1
ATOM 874 O O . VAL A 1 109 ? -23.876 2.864 10.140 1.00 58.03 109 VAL A O 1
ATOM 877 N N . ARG A 1 110 ? -24.459 2.807 12.309 1.00 58.53 110 ARG A N 1
ATOM 878 C CA . ARG A 1 110 ? -25.678 2.029 12.100 1.00 58.53 110 ARG A CA 1
ATOM 879 C C . ARG A 1 110 ? -26.589 2.899 11.239 1.00 58.53 110 ARG A C 1
ATOM 881 O O . ARG A 1 110 ? -27.053 3.937 11.703 1.00 58.53 110 ARG A O 1
ATOM 888 N N . LYS A 1 111 ? -26.840 2.509 9.985 1.00 57.16 111 LYS A N 1
ATOM 889 C CA . LYS A 1 111 ? -27.980 3.075 9.257 1.00 57.16 111 LYS A CA 1
ATOM 890 C C . LYS A 1 111 ? -29.221 2.697 10.072 1.00 57.16 111 LYS A C 1
ATOM 892 O O . LYS A 1 111 ? -29.354 1.509 10.382 1.00 57.16 111 LYS A O 1
ATOM 897 N N . PRO A 1 112 ? -30.088 3.645 10.470 1.00 55.53 112 PRO A N 1
ATOM 898 C CA . PRO A 1 112 ? -31.323 3.276 11.136 1.00 55.53 112 PRO A CA 1
ATOM 899 C C . PRO A 1 112 ? -32.088 2.348 10.194 1.00 55.53 112 PRO A C 1
ATOM 901 O O . PRO A 1 112 ? -32.380 2.705 9.051 1.00 55.53 112 PRO A O 1
ATOM 904 N N . VAL A 1 113 ? -32.355 1.131 10.667 1.00 64.12 113 VAL A N 1
ATOM 905 C CA . VAL A 1 113 ? -33.343 0.247 10.056 1.00 64.12 113 VAL A CA 1
ATOM 906 C C . VAL A 1 113 ? -34.632 1.055 10.026 1.00 64.12 113 VAL A C 1
ATOM 908 O O . VAL A 1 113 ? -35.179 1.380 11.078 1.00 64.12 113 VAL A O 1
ATOM 911 N N . ARG A 1 114 ? -35.101 1.429 8.831 1.00 62.16 114 ARG A N 1
ATOM 912 C CA . ARG A 1 114 ? -36.489 1.855 8.667 1.00 62.16 114 ARG A CA 1
ATOM 913 C C . ARG A 1 114 ? -37.337 0.637 9.012 1.00 62.16 114 ARG A C 1
ATOM 915 O O . ARG A 1 114 ? -37.561 -0.220 8.164 1.00 62.16 114 ARG A O 1
ATOM 922 N N . GLN A 1 115 ? -37.760 0.539 10.269 1.00 58.34 115 GLN A N 1
ATOM 923 C CA . GLN A 1 115 ? -38.907 -0.277 10.620 1.00 58.34 115 GLN A CA 1
ATOM 924 C C . GLN A 1 115 ? -40.114 0.372 9.951 1.00 58.34 115 GLN A C 1
ATOM 926 O O . GLN A 1 115 ? -40.705 1.309 10.475 1.00 58.34 115 GLN A O 1
ATOM 931 N N . LEU A 1 116 ? -40.457 -0.110 8.761 1.00 60.19 116 LEU A N 1
ATOM 932 C CA . LEU A 1 116 ? -41.821 -0.006 8.269 1.00 60.19 116 LEU A CA 1
ATOM 933 C C . LEU A 1 116 ? -42.610 -1.114 8.969 1.00 60.19 116 LEU A C 1
ATOM 935 O O . LEU A 1 116 ? -42.812 -2.198 8.434 1.00 60.19 116 LEU A O 1
ATOM 939 N N . GLY A 1 117 ? -42.958 -0.849 10.228 1.00 57.47 117 GLY A N 1
ATOM 940 C CA . GLY A 1 117 ? -44.103 -1.481 10.862 1.00 57.47 117 GLY A CA 1
ATOM 941 C C . GLY A 1 117 ? -45.362 -0.781 10.364 1.00 57.47 117 GLY A C 1
ATOM 942 O O . GLY A 1 117 ? -45.395 0.447 10.294 1.00 57.47 117 GLY A O 1
ATOM 943 N N . GLY A 1 118 ? -46.380 -1.554 10.001 1.00 48.31 118 GLY A N 1
ATOM 944 C CA . GLY A 1 118 ? -47.659 -0.997 9.575 1.00 48.31 118 GLY A CA 1
ATOM 945 C C . GLY A 1 118 ? -48.576 -2.036 8.954 1.00 48.31 118 GLY A C 1
ATOM 946 O O . GLY A 1 118 ? -48.764 -2.052 7.747 1.00 48.31 118 GLY A O 1
ATOM 947 N N . VAL A 1 119 ? -49.104 -2.908 9.808 1.00 59.47 119 VAL A N 1
ATOM 948 C CA . VAL A 1 119 ? -50.257 -3.794 9.580 1.00 59.47 119 VAL A CA 1
ATOM 949 C C . VAL A 1 119 ? -51.446 -2.966 9.061 1.00 59.47 119 VAL A C 1
ATOM 951 O O . VAL A 1 119 ? -51.581 -1.822 9.501 1.00 59.47 119 VAL A O 1
ATOM 954 N N . GLN A 1 120 ? -52.326 -3.545 8.226 1.00 51.38 120 GLN A N 1
ATOM 955 C CA . GLN A 1 120 ? -53.783 -3.649 8.486 1.00 51.38 120 GLN A CA 1
ATOM 956 C C . GLN A 1 120 ? -54.658 -3.940 7.246 1.00 51.38 120 GLN A C 1
ATOM 958 O O . GLN A 1 120 ? -54.588 -3.218 6.257 1.00 51.38 120 GLN A O 1
ATOM 963 N N . HIS A 1 121 ? -55.520 -4.950 7.457 1.00 49.38 121 HIS A N 1
ATOM 964 C CA . HIS A 1 121 ? -56.798 -5.343 6.830 1.00 49.38 121 HIS A CA 1
ATOM 965 C C . HIS A 1 121 ? -56.824 -5.927 5.414 1.00 49.38 121 HIS A C 1
ATOM 967 O O . HIS A 1 121 ? -56.587 -5.198 4.432 1.00 49.38 121 HIS A O 1
#